Protein AF-A0AAU4XRK5-F1 (afdb_monomer)

Foldseek 3Di:
DDPPDDFPPDPDDPDDPQQKWKAWAPNPDIFTWHDPDPPDTDGQLCRQDPHSVVDSDHDPDDRPTDMDMDGQLLAWDKDWDPPDDGPPWIDIGGQVALQRHDDRGRQQHWQLEWDDDPFWIKIWRFPDPDQRTKIKTFGPQSRTGPRDRDHIDIDDDPPPPHHVDDRGPRNYDD

Secondary structure (DSSP, 8-state):
----PPPPPP---S-----EEEEETTTTEEEEEEEEETTEEE--GGGT-SSTTT-----SSS-SS-EEEEE---B-EEE--SSSSTTTT-EEE-TTSTT--S---TT--BTSSEEE-SSEEEEEETT-SSTTBEEEEEEHHHHSTTPPPPPPEEE-TTSTT--S--S-BTS---

Mean predicted aligned error: 9.87 Å

pLDDT: mean 83.09, std 16.52, range [29.0, 97.56]

Solvent-accessible surface area (backbone atoms only — not comparable to full-atom values): 10192 Å² total; per-residue (Å²): 139,81,84,79,74,75,79,81,71,82,82,88,65,98,84,68,89,60,42,20,42,33,34,32,49,98,65,81,41,80,40,67,22,36,62,83,47,105,85,43,74,47,63,63,55,56,75,69,15,93,48,50,92,82,40,58,70,60,77,88,74,78,71,88,54,60,68,50,77,49,59,44,52,28,42,57,43,76,38,75,52,95,67,76,62,85,74,76,39,46,33,83,37,39,51,50,34,57,55,40,78,67,66,71,44,69,52,17,27,33,51,73,13,65,31,74,74,92,55,36,43,31,34,8,12,29,55,12,97,41,92,37,12,20,31,38,37,32,39,53,40,35,64,42,56,97,46,72,62,54,83,49,49,76,49,44,68,57,44,97,85,37,60,74,70,71,77,41,38,23,55,72,48,126

Nearest PDB structures (foldseek):
  8w20-assembly1_I  TM=4.277E-01  e=7.215E-03  Streptomyces coelicolor A3(2)
  8chv-assembly1_C  TM=5.023E-01  e=5.931E+00  Homo sapiens
  8cht-assembly4_D  TM=3.411E-01  e=2.962E+00  Homo sapiens
  8gja-assembly1_A  TM=4.012E-01  e=4.986E+00  Alvinella pompejana

Structure (mmCIF, N/CA/C/O backbone):
data_AF-A0AAU4XRK5-F1
#
_entry.id   AF-A0AAU4XRK5-F1
#
loop_
_atom_site.group_PDB
_atom_site.id
_atom_site.type_symbol
_atom_site.label_atom_id
_atom_site.label_alt_id
_atom_site.label_comp_id
_atom_site.label_asym_id
_atom_site.label_entity_id
_atom_site.label_seq_id
_atom_site.pdbx_PDB_ins_code
_atom_site.Cartn_x
_atom_site.Cartn_y
_atom_site.Cartn_z
_atom_site.occupancy
_atom_site.B_iso_or_equiv
_atom_site.auth_seq_id
_atom_site.auth_comp_id
_atom_site.auth_asym_id
_atom_site.auth_atom_id
_atom_site.pdbx_PDB_model_num
ATOM 1 N N . MET A 1 1 ? 6.579 21.523 -31.804 1.00 32.94 1 MET A N 1
ATOM 2 C CA . MET A 1 1 ? 7.211 21.836 -30.506 1.00 32.94 1 MET A CA 1
ATOM 3 C C . MET A 1 1 ? 7.268 20.527 -29.727 1.00 32.94 1 MET A C 1
ATOM 5 O O . MET A 1 1 ? 6.239 20.082 -29.244 1.00 32.94 1 MET A O 1
ATOM 9 N N . ALA A 1 2 ? 8.399 19.820 -29.767 1.00 36.28 2 ALA A N 1
ATOM 10 C CA . ALA A 1 2 ? 8.555 18.521 -29.112 1.00 36.28 2 ALA A CA 1
ATOM 11 C C . ALA A 1 2 ? 9.159 18.745 -27.720 1.00 36.28 2 ALA A C 1
ATOM 13 O O . ALA A 1 2 ? 10.250 19.303 -27.617 1.00 36.28 2 ALA A O 1
ATOM 14 N N . LEU A 1 3 ? 8.446 18.352 -26.661 1.00 29.36 3 LEU A N 1
ATOM 15 C CA . LEU A 1 3 ? 9.032 18.245 -25.326 1.00 29.36 3 LEU A CA 1
ATOM 16 C C . LEU A 1 3 ? 9.983 17.040 -25.339 1.00 29.36 3 LEU A C 1
ATOM 18 O O . LEU A 1 3 ? 9.541 15.897 -25.245 1.00 29.36 3 LEU A O 1
ATOM 22 N N . CYS A 1 4 ? 11.287 17.281 -25.463 1.00 29.00 4 CYS A N 1
ATOM 23 C CA . CYS A 1 4 ? 12.280 16.288 -25.066 1.00 29.00 4 CYS A CA 1
ATOM 24 C C . CYS A 1 4 ? 12.253 16.195 -23.538 1.00 29.00 4 CYS A C 1
ATOM 26 O O . CYS A 1 4 ? 12.820 17.044 -22.853 1.00 29.00 4 CYS A O 1
ATOM 28 N N . ALA A 1 5 ? 11.570 15.184 -23.002 1.00 38.69 5 ALA A N 1
ATOM 29 C CA . ALA A 1 5 ? 11.771 14.782 -21.619 1.00 38.69 5 ALA A CA 1
ATOM 30 C C . ALA A 1 5 ? 13.190 14.211 -21.502 1.00 38.69 5 ALA A C 1
ATOM 32 O O . ALA A 1 5 ? 13.573 13.310 -22.252 1.00 38.69 5 ALA A O 1
ATOM 33 N N . THR A 1 6 ? 13.988 14.759 -20.591 1.00 38.12 6 THR A N 1
ATOM 34 C CA . THR A 1 6 ? 15.256 14.147 -20.201 1.00 38.12 6 THR A CA 1
ATOM 35 C C . THR A 1 6 ? 14.978 12.737 -19.673 1.00 38.12 6 THR A C 1
ATOM 37 O O . THR A 1 6 ? 13.998 12.546 -18.946 1.00 38.12 6 THR A O 1
ATOM 40 N N . PRO A 1 7 ? 15.788 11.723 -20.032 1.00 42.22 7 PRO A N 1
ATOM 41 C CA . PRO A 1 7 ? 15.631 10.403 -19.443 1.00 42.22 7 PRO A CA 1
ATOM 42 C C . PRO A 1 7 ? 15.772 10.535 -17.926 1.00 42.22 7 PRO A C 1
ATOM 44 O O . PRO A 1 7 ? 16.696 11.191 -17.440 1.00 42.22 7 PRO A O 1
ATOM 47 N N . ALA A 1 8 ? 14.838 9.940 -17.183 1.00 37.66 8 ALA A N 1
ATOM 48 C CA . ALA A 1 8 ? 14.926 9.880 -15.733 1.00 37.66 8 ALA A CA 1
ATOM 49 C C . ALA A 1 8 ? 16.263 9.224 -15.362 1.00 37.66 8 ALA A C 1
ATOM 51 O O . ALA A 1 8 ? 16.534 8.083 -15.746 1.00 37.66 8 ALA A O 1
ATOM 52 N N . ALA A 1 9 ? 17.123 9.967 -14.665 1.00 38.66 9 ALA A N 1
ATOM 53 C CA . ALA A 1 9 ? 18.363 9.418 -14.146 1.00 38.66 9 ALA A CA 1
ATOM 54 C C . ALA A 1 9 ? 18.020 8.291 -13.165 1.00 38.66 9 ALA A C 1
ATOM 56 O O . ALA A 1 9 ? 17.125 8.438 -12.330 1.00 38.66 9 ALA A O 1
ATOM 57 N N . ALA A 1 10 ? 18.726 7.164 -13.271 1.00 35.84 10 ALA A N 1
ATOM 58 C CA . ALA A 1 10 ? 18.633 6.109 -12.277 1.00 35.84 10 ALA A CA 1
ATOM 59 C C . ALA A 1 10 ? 18.996 6.709 -10.917 1.00 35.84 10 ALA A C 1
ATOM 61 O O . ALA A 1 10 ? 20.089 7.249 -10.737 1.00 35.84 10 ALA A O 1
ATOM 62 N N . VAL A 1 11 ? 18.065 6.648 -9.970 1.00 37.09 11 VAL A N 1
ATOM 63 C CA . VAL A 1 11 ? 18.332 7.119 -8.619 1.00 37.09 11 VAL A CA 1
ATOM 64 C C . VAL A 1 11 ? 19.274 6.108 -7.965 1.00 37.09 11 VAL A C 1
ATOM 66 O O . VAL A 1 11 ? 18.879 4.989 -7.644 1.00 37.09 11 VAL A O 1
ATOM 69 N N . ALA A 1 12 ? 20.548 6.474 -7.831 1.00 35.59 12 ALA A N 1
ATOM 70 C CA . ALA A 1 12 ? 21.545 5.670 -7.138 1.00 35.59 12 ALA A CA 1
ATOM 71 C C . ALA A 1 12 ? 21.419 5.917 -5.629 1.00 35.59 12 ALA A C 1
ATOM 73 O O . ALA A 1 12 ? 21.856 6.940 -5.111 1.00 35.59 12 ALA A O 1
ATOM 74 N N . GLY A 1 13 ? 20.798 4.975 -4.927 1.00 33.38 13 GLY A N 1
ATOM 75 C CA . GLY A 1 13 ? 20.685 4.971 -3.473 1.00 33.38 13 GLY A CA 1
ATOM 76 C C . GLY A 1 13 ? 20.403 3.556 -2.988 1.00 33.38 13 GLY A C 1
ATOM 77 O O . GLY A 1 13 ? 19.741 2.774 -3.666 1.00 33.38 13 GLY A O 1
ATOM 78 N N . THR A 1 14 ? 20.957 3.197 -1.834 1.00 31.91 14 THR A N 1
ATOM 79 C CA . THR A 1 14 ? 20.922 1.829 -1.289 1.00 31.91 14 THR A CA 1
ATOM 80 C C . THR A 1 14 ? 19.617 1.486 -0.568 1.00 31.91 14 THR A C 1
ATOM 82 O O . THR A 1 14 ? 19.451 0.357 -0.112 1.00 31.91 14 THR A O 1
ATOM 85 N N . THR A 1 15 ? 18.675 2.432 -0.499 1.00 39.50 15 THR A N 1
ATOM 86 C CA . THR A 1 15 ? 17.415 2.288 0.234 1.00 39.50 15 THR A CA 1
ATOM 87 C C . THR A 1 15 ? 16.274 2.916 -0.563 1.00 39.50 15 THR A C 1
ATOM 89 O O . THR A 1 15 ? 15.786 3.994 -0.241 1.00 39.50 15 THR A O 1
ATOM 92 N N . TYR A 1 16 ? 15.848 2.238 -1.626 1.00 43.31 16 TYR A N 1
ATOM 93 C CA . TYR A 1 16 ? 14.548 2.486 -2.247 1.00 43.31 16 TYR A CA 1
ATOM 94 C C . TYR A 1 16 ? 13.718 1.214 -2.143 1.00 43.31 16 TYR A C 1
ATOM 96 O O . TYR A 1 16 ? 14.202 0.120 -2.452 1.00 43.31 16 TYR A O 1
ATOM 104 N N . ALA A 1 17 ? 12.464 1.352 -1.719 1.00 47.50 17 ALA A N 1
ATOM 105 C CA . ALA A 1 17 ? 11.472 0.302 -1.875 1.00 47.50 17 ALA A CA 1
ATOM 106 C C . ALA A 1 17 ? 11.217 0.121 -3.382 1.00 47.50 17 ALA A C 1
ATOM 108 O O . ALA A 1 17 ? 10.356 0.780 -3.959 1.00 47.50 17 ALA A O 1
ATOM 109 N N . HIS A 1 18 ? 12.010 -0.717 -4.060 1.00 53.53 18 HIS A N 1
ATOM 110 C CA . HIS A 1 18 ? 11.647 -1.157 -5.404 1.00 53.53 18 HIS A CA 1
ATOM 111 C C . HIS A 1 18 ? 10.384 -2.002 -5.256 1.00 53.53 18 HIS A C 1
ATOM 113 O O . HIS A 1 18 ? 10.373 -3.031 -4.581 1.00 53.53 18 HIS A O 1
ATOM 11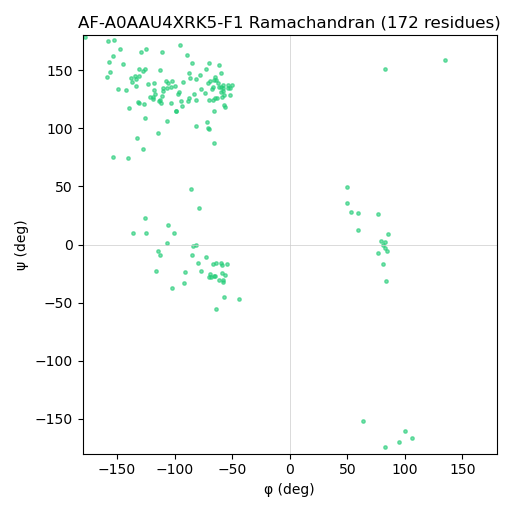9 N N . THR A 1 19 ? 9.283 -1.518 -5.821 1.00 65.69 19 THR A N 1
ATOM 120 C CA . THR A 1 19 ? 7.996 -2.210 -5.724 1.00 65.69 19 THR A CA 1
ATOM 121 C C . THR A 1 19 ? 7.848 -3.271 -6.804 1.00 65.69 19 THR A C 1
ATOM 123 O O . THR A 1 19 ? 6.920 -4.074 -6.713 1.00 65.69 19 THR A O 1
ATOM 126 N N . ALA A 1 20 ? 8.774 -3.313 -7.775 1.00 79.94 20 ALA A N 1
ATOM 127 C CA . ALA A 1 20 ? 8.851 -4.334 -8.806 1.00 79.94 20 ALA A CA 1
ATOM 128 C C . ALA A 1 20 ? 10.291 -4.803 -9.092 1.00 79.94 20 ALA A C 1
ATOM 130 O O . ALA A 1 20 ? 11.237 -4.017 -9.119 1.00 79.94 20 ALA A O 1
ATOM 131 N N . GLN A 1 21 ? 10.439 -6.094 -9.365 1.00 87.19 21 GLN A N 1
ATOM 132 C CA . GLN A 1 21 ? 11.611 -6.717 -9.971 1.00 87.19 21 GLN A CA 1
ATOM 133 C C . GLN A 1 21 ? 11.274 -7.076 -11.416 1.00 87.19 21 GLN A C 1
ATOM 135 O O . GLN A 1 21 ? 10.191 -7.582 -11.696 1.00 87.19 21 GLN A O 1
ATOM 140 N N . ILE A 1 22 ? 12.208 -6.854 -12.332 1.00 90.31 22 ILE A N 1
ATOM 141 C CA . ILE A 1 22 ? 12.060 -7.183 -13.747 1.00 90.31 22 ILE A CA 1
ATOM 142 C C . ILE A 1 22 ? 13.128 -8.196 -14.125 1.00 90.31 22 ILE A C 1
ATOM 144 O O . ILE A 1 22 ? 14.317 -7.965 -13.917 1.00 90.31 22 ILE A O 1
ATOM 148 N N . VAL A 1 23 ? 12.693 -9.320 -14.680 1.00 92.00 23 VAL A N 1
ATOM 149 C CA . VAL A 1 23 ? 13.549 -10.393 -15.183 1.00 92.00 23 VAL A CA 1
ATOM 150 C C . VAL A 1 23 ? 13.400 -10.447 -16.694 1.00 92.00 23 VAL A C 1
ATOM 152 O O . VAL A 1 23 ? 12.281 -10.558 -17.197 1.00 92.00 23 VAL A O 1
ATOM 155 N N . VAL A 1 24 ? 14.519 -10.351 -17.406 1.00 91.12 24 VAL A N 1
ATOM 156 C CA . VAL A 1 24 ? 14.587 -10.402 -18.870 1.00 91.12 24 VAL A CA 1
ATOM 157 C C . VAL A 1 24 ? 15.245 -11.710 -19.299 1.00 91.12 24 VAL A C 1
ATOM 159 O O . VAL A 1 24 ? 16.271 -12.100 -18.741 1.00 91.12 24 VAL A O 1
ATOM 162 N N . GLY A 1 25 ? 14.645 -12.369 -20.288 1.00 89.69 25 GLY A N 1
ATOM 163 C CA . GLY A 1 25 ? 15.040 -13.696 -20.746 1.00 89.69 25 GLY A CA 1
ATOM 164 C C . GLY A 1 25 ? 14.859 -14.757 -19.663 1.00 89.69 25 GLY A C 1
ATOM 165 O O . GLY A 1 25 ? 14.029 -14.607 -18.760 1.00 89.69 25 GLY A O 1
ATOM 166 N N . ASP A 1 26 ? 15.669 -15.810 -19.720 1.00 90.19 26 ASP A N 1
ATOM 167 C CA . ASP A 1 26 ? 15.696 -16.873 -18.707 1.00 90.19 26 ASP A CA 1
ATOM 168 C C . ASP A 1 26 ? 16.627 -16.498 -17.536 1.00 90.19 26 ASP A C 1
ATOM 170 O O . ASP A 1 26 ? 17.420 -17.308 -17.065 1.00 90.19 26 ASP A O 1
ATOM 174 N N . HIS A 1 27 ? 16.475 -15.268 -17.024 1.00 85.31 27 HIS A N 1
ATOM 175 C CA . HIS A 1 27 ? 17.348 -14.596 -16.041 1.00 85.31 27 HIS A CA 1
ATOM 176 C C . HIS A 1 27 ? 18.668 -14.044 -16.598 1.00 85.31 27 HIS A C 1
ATOM 178 O O . HIS A 1 27 ? 19.612 -13.818 -15.842 1.00 85.31 27 HIS A O 1
ATOM 184 N N . ASP A 1 28 ? 18.714 -13.725 -17.891 1.00 86.88 28 ASP A N 1
ATOM 185 C CA . ASP A 1 28 ? 19.870 -13.077 -18.528 1.00 86.88 28 ASP A CA 1
ATOM 186 C C . ASP A 1 28 ? 20.165 -11.693 -17.925 1.00 86.88 28 ASP A C 1
ATOM 188 O O . ASP A 1 28 ? 21.311 -11.236 -17.891 1.00 86.88 28 ASP A O 1
ATOM 192 N N . ARG A 1 29 ? 19.120 -11.002 -17.445 1.00 86.69 29 ARG A N 1
ATOM 193 C CA . ARG A 1 29 ? 19.242 -9.706 -16.766 1.00 86.69 29 ARG A CA 1
ATOM 194 C C . ARG A 1 29 ? 18.154 -9.509 -15.715 1.00 86.69 29 ARG A C 1
ATOM 196 O O . ARG A 1 29 ? 16.970 -9.714 -15.983 1.00 86.69 29 ARG A O 1
ATOM 203 N N . GLY A 1 30 ? 18.568 -9.047 -14.536 1.00 88.19 30 GLY A N 1
ATOM 204 C CA . GLY A 1 30 ? 17.688 -8.569 -13.473 1.00 88.19 30 GLY A CA 1
ATOM 205 C C . GLY A 1 30 ? 17.736 -7.047 -13.363 1.00 88.19 30 GLY A C 1
ATOM 206 O O . GLY A 1 30 ? 18.813 -6.454 -13.371 1.00 88.19 30 GLY A O 1
ATOM 207 N N . CYS A 1 31 ? 16.570 -6.425 -13.246 1.00 89.12 31 CYS A N 1
ATOM 208 C CA . CYS A 1 31 ? 16.410 -4.992 -13.055 1.00 89.12 31 CYS A CA 1
ATOM 209 C C . CYS A 1 31 ? 15.462 -4.696 -11.895 1.00 89.12 31 CYS A C 1
ATOM 211 O O . CYS A 1 31 ? 14.534 -5.457 -11.618 1.00 89.12 31 CYS A O 1
ATOM 213 N N . SER A 1 32 ? 15.668 -3.560 -11.239 1.00 85.44 32 SER A N 1
ATOM 214 C CA . SER A 1 32 ? 14.678 -2.977 -10.338 1.00 85.44 32 SER A CA 1
ATOM 215 C C . SER A 1 32 ? 13.669 -2.134 -11.124 1.00 85.44 32 SER A C 1
ATOM 217 O O . SER A 1 32 ? 13.939 -1.657 -12.231 1.00 85.44 32 SER A O 1
ATOM 219 N N . GLY A 1 33 ? 12.485 -1.953 -10.552 1.00 84.25 33 GLY A N 1
ATOM 220 C CA . GLY A 1 33 ? 11.431 -1.125 -11.114 1.00 84.25 33 GLY A CA 1
ATOM 221 C C . GLY A 1 33 ? 10.432 -0.658 -10.063 1.00 84.25 33 GLY A C 1
ATOM 222 O O . GLY A 1 33 ? 10.487 -1.037 -8.888 1.00 84.25 33 GLY A O 1
ATOM 223 N N . VAL A 1 34 ? 9.506 0.177 -10.514 1.00 84.06 34 VAL A N 1
ATOM 224 C CA . VAL A 1 34 ? 8.411 0.727 -9.711 1.00 84.06 34 VAL A CA 1
ATOM 225 C C . VAL A 1 34 ? 7.105 0.603 -10.485 1.00 84.06 34 VAL A C 1
ATOM 227 O O . VAL A 1 34 ? 7.096 0.775 -11.699 1.00 84.06 34 VAL A O 1
ATOM 230 N N . LEU A 1 35 ? 5.999 0.302 -9.808 1.00 79.00 35 LEU A N 1
ATOM 231 C CA . LEU A 1 35 ? 4.666 0.395 -10.411 1.00 79.00 35 LEU A CA 1
ATOM 232 C C . LEU A 1 35 ? 4.170 1.845 -10.375 1.00 79.00 35 LEU A C 1
ATOM 234 O O . LEU A 1 35 ? 4.082 2.423 -9.293 1.00 79.00 35 LEU A O 1
ATOM 238 N N . VAL A 1 36 ? 3.812 2.404 -11.534 1.00 81.12 36 VAL A N 1
ATOM 239 C CA . VAL A 1 36 ? 3.061 3.676 -11.607 1.00 81.12 36 VAL A CA 1
ATOM 240 C C . VAL A 1 36 ? 1.550 3.461 -11.624 1.00 81.12 36 VAL A C 1
ATOM 242 O O . VAL A 1 36 ? 0.801 4.326 -11.185 1.00 81.12 36 VAL A O 1
ATOM 245 N N . GLU A 1 37 ? 1.112 2.278 -12.053 1.00 68.56 37 GLU A N 1
ATOM 246 C CA . GLU A 1 37 ? -0.255 1.767 -11.910 1.00 68.56 37 GLU A CA 1
ATOM 247 C C . GLU A 1 37 ? -0.216 0.231 -11.739 1.00 68.56 37 GLU A C 1
ATOM 249 O O . GLU A 1 37 ? 0.854 -0.358 -11.928 1.00 68.56 37 GLU A O 1
ATOM 254 N N . PRO A 1 38 ? -1.325 -0.445 -11.355 1.00 65.75 38 PRO A N 1
ATOM 255 C CA . PRO A 1 38 ? -1.327 -1.851 -10.918 1.00 65.75 38 PRO A CA 1
ATOM 256 C C . PRO A 1 38 ? -0.705 -2.879 -11.875 1.00 65.75 38 PRO A C 1
ATOM 258 O O . PRO A 1 38 ? -0.379 -3.984 -11.423 1.00 65.75 38 PRO A O 1
ATOM 261 N N . GLU A 1 39 ? -0.521 -2.513 -13.147 1.00 79.88 39 GLU A N 1
ATOM 262 C CA . GLU A 1 39 ? 0.064 -3.342 -14.206 1.00 79.88 39 GLU A CA 1
ATOM 263 C C . GLU A 1 39 ? 1.076 -2.598 -15.101 1.00 79.88 39 GLU A C 1
ATOM 265 O O . GLU A 1 39 ? 1.520 -3.157 -16.102 1.00 79.88 39 GLU A O 1
ATOM 270 N N . TRP A 1 40 ? 1.499 -1.375 -14.743 1.00 84.06 40 TRP A N 1
ATOM 271 C CA . TRP A 1 40 ? 2.527 -0.652 -15.507 1.00 84.06 40 TRP A CA 1
ATOM 272 C C . TRP A 1 40 ? 3.798 -0.466 -14.684 1.00 84.06 40 TRP A C 1
ATOM 274 O O . TRP A 1 40 ? 3.910 0.482 -13.8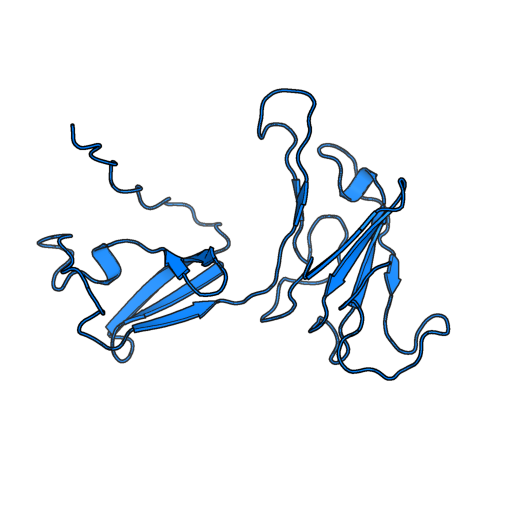97 1.00 84.06 40 TRP A O 1
ATOM 284 N N . PRO A 1 41 ? 4.780 -1.364 -14.854 1.00 86.75 41 PRO A N 1
ATOM 285 C CA . PRO A 1 41 ? 6.104 -1.184 -14.289 1.00 86.75 41 PRO A CA 1
ATOM 286 C C . PRO A 1 41 ? 6.910 -0.172 -15.114 1.00 86.75 41 PRO A C 1
ATOM 288 O O . PRO A 1 41 ? 7.000 -0.269 -16.338 1.00 86.75 41 PRO A O 1
ATOM 291 N N . LEU A 1 42 ? 7.566 0.759 -14.429 1.00 88.62 42 LEU A N 1
ATOM 292 C CA . LEU A 1 42 ? 8.630 1.593 -14.975 1.00 88.62 42 LEU A CA 1
ATOM 293 C C . LEU A 1 42 ? 9.998 1.086 -14.518 1.00 88.62 42 LEU A C 1
ATOM 295 O O . LEU A 1 42 ? 10.188 0.681 -13.369 1.00 88.62 42 LEU A O 1
ATOM 299 N N . THR A 1 43 ? 10.963 1.133 -15.434 1.00 90.31 43 THR A N 1
ATOM 300 C CA . THR A 1 43 ? 12.364 0.762 -15.207 1.00 90.31 43 THR A CA 1
ATOM 301 C C . THR A 1 43 ? 13.287 1.520 -16.157 1.00 90.31 43 THR A C 1
ATOM 303 O O . THR A 1 43 ? 12.829 2.258 -17.031 1.00 90.31 43 THR A O 1
ATOM 306 N N . ALA A 1 44 ? 14.594 1.331 -16.004 1.00 90.06 44 ALA A N 1
ATOM 307 C CA . ALA A 1 44 ? 15.589 1.930 -16.876 1.00 90.06 44 ALA A CA 1
ATOM 308 C C . ALA A 1 44 ? 15.548 1.324 -18.293 1.00 90.06 44 ALA A C 1
ATOM 310 O O . ALA A 1 44 ? 15.456 0.110 -18.466 1.00 90.06 44 ALA A O 1
ATOM 311 N N . ALA A 1 45 ? 15.715 2.160 -19.323 1.00 90.38 45 ALA A N 1
ATOM 312 C CA . ALA A 1 45 ? 15.791 1.716 -20.722 1.00 90.38 45 ALA A CA 1
ATOM 313 C C . ALA A 1 45 ? 16.936 0.713 -20.974 1.00 90.38 45 ALA A C 1
ATOM 315 O O . ALA A 1 45 ? 16.807 -0.199 -21.792 1.00 90.38 45 ALA A O 1
ATOM 316 N N . SER A 1 46 ? 18.030 0.823 -20.212 1.00 88.50 46 SER A N 1
ATOM 317 C CA . SER A 1 46 ? 19.153 -0.119 -20.241 1.00 88.50 46 SER A CA 1
ATOM 318 C C . SER A 1 46 ? 18.750 -1.558 -19.916 1.00 88.50 46 SER A C 1
ATOM 320 O O . SER A 1 46 ? 19.491 -2.471 -20.258 1.00 88.50 46 SER A O 1
ATOM 322 N N . CYS A 1 47 ? 17.587 -1.806 -19.311 1.00 89.50 47 CYS A N 1
ATOM 323 C CA . CYS A 1 47 ? 17.079 -3.158 -19.078 1.00 89.50 47 CYS A CA 1
ATOM 324 C C . CYS A 1 47 ? 16.645 -3.864 -20.366 1.00 89.50 47 CYS A C 1
ATOM 326 O O . CYS A 1 47 ? 16.733 -5.086 -20.437 1.00 89.50 47 CYS A O 1
ATOM 328 N N . PHE A 1 48 ? 16.222 -3.104 -21.381 1.00 90.19 48 PHE A N 1
ATOM 329 C CA . PHE A 1 48 ? 15.666 -3.635 -22.630 1.00 90.19 48 PHE A CA 1
ATOM 330 C C . PHE A 1 48 ? 16.536 -3.379 -23.859 1.00 90.19 48 PHE A C 1
ATOM 332 O O . PHE A 1 48 ? 16.250 -3.923 -24.921 1.00 90.19 48 PHE A O 1
ATOM 339 N N . ALA A 1 49 ? 17.584 -2.563 -23.735 1.00 90.00 49 ALA A N 1
ATOM 340 C CA . ALA A 1 49 ? 18.551 -2.375 -24.806 1.00 90.00 49 ALA A CA 1
ATOM 341 C C . ALA A 1 49 ? 19.355 -3.666 -25.051 1.00 90.00 49 ALA A C 1
ATOM 343 O O . ALA A 1 49 ? 19.870 -4.267 -24.097 1.00 90.00 49 ALA A O 1
ATOM 344 N N . ASP A 1 50 ? 19.503 -4.044 -26.329 1.00 85.94 50 ASP A N 1
ATOM 345 C CA . ASP A 1 50 ? 20.236 -5.245 -26.765 1.00 85.94 50 ASP A CA 1
ATOM 346 C C . ASP A 1 50 ? 21.689 -5.228 -26.257 1.00 85.94 50 ASP A C 1
ATOM 348 O O . ASP A 1 50 ? 22.179 -6.205 -25.694 1.00 85.94 50 ASP A O 1
ATOM 352 N N . ASN A 1 51 ? 22.361 -4.077 -26.382 1.00 86.88 51 ASN A N 1
ATOM 353 C CA . ASN A 1 51 ? 23.679 -3.832 -25.803 1.00 86.88 51 ASN A CA 1
ATOM 354 C C . ASN A 1 51 ? 23.703 -2.469 -25.083 1.00 86.88 51 ASN A C 1
ATOM 356 O O . ASN A 1 51 ? 24.026 -1.456 -25.711 1.00 86.88 51 ASN A O 1
ATOM 360 N N . PRO A 1 52 ? 23.405 -2.425 -23.769 1.00 85.75 52 PRO A N 1
ATOM 361 C CA . PRO A 1 52 ? 23.312 -1.175 -23.015 1.00 85.75 52 PRO A CA 1
ATOM 362 C C . PRO A 1 52 ? 24.653 -0.439 -22.876 1.00 85.75 52 PRO A C 1
ATOM 364 O O . PRO A 1 52 ? 24.650 0.745 -22.556 1.00 85.75 52 PRO A O 1
ATOM 367 N N . ALA A 1 53 ? 25.789 -1.109 -23.118 1.00 87.75 53 ALA A N 1
ATOM 368 C CA . ALA A 1 53 ? 27.106 -0.470 -23.139 1.00 87.75 53 ALA A CA 1
ATOM 369 C C . ALA A 1 53 ? 27.361 0.313 -24.440 1.00 87.75 53 ALA A C 1
ATOM 371 O O . ALA A 1 53 ? 28.194 1.214 -24.455 1.00 87.75 53 ALA A O 1
ATOM 372 N N . ALA A 1 54 ? 26.651 -0.024 -25.522 1.00 90.00 54 ALA A N 1
ATOM 373 C CA . ALA A 1 54 ? 26.790 0.625 -26.825 1.00 90.00 54 ALA A CA 1
ATOM 374 C C . ALA A 1 54 ? 25.663 1.628 -27.117 1.00 90.00 54 ALA A C 1
ATOM 376 O O . ALA A 1 54 ? 25.910 2.668 -27.724 1.00 90.00 54 ALA A O 1
ATOM 377 N N . SER A 1 55 ? 24.424 1.331 -26.713 1.00 88.62 55 SER A N 1
ATOM 378 C CA . SER A 1 55 ? 23.269 2.209 -26.922 1.00 88.62 55 SER A CA 1
ATOM 379 C C . SER A 1 55 ? 22.159 1.934 -25.907 1.00 88.62 55 SER A C 1
ATOM 381 O O . SER A 1 55 ? 21.954 0.798 -25.489 1.00 88.62 55 SER A O 1
ATOM 383 N N . LEU A 1 56 ? 21.400 2.975 -25.551 1.00 90.19 56 LEU A N 1
ATOM 384 C CA . LEU A 1 56 ? 20.176 2.877 -24.743 1.00 90.19 56 LEU A CA 1
ATOM 385 C C . LEU A 1 56 ? 18.896 2.952 -25.592 1.00 90.19 56 LEU A C 1
ATOM 387 O O . LEU A 1 56 ? 17.802 3.093 -25.048 1.00 90.19 56 LEU A O 1
ATOM 391 N N . SER A 1 57 ? 19.015 2.890 -26.921 1.00 89.44 57 SER A N 1
ATOM 392 C CA . SER A 1 57 ? 17.860 2.852 -27.816 1.00 89.44 57 SER A CA 1
ATOM 393 C C . SER A 1 57 ? 17.066 1.562 -27.609 1.00 89.44 57 SER A C 1
ATOM 395 O O . SER A 1 57 ? 17.606 0.464 -27.721 1.00 89.44 57 SER A O 1
ATOM 397 N N . VAL A 1 58 ? 15.767 1.703 -27.351 1.00 88.88 58 VAL A N 1
ATOM 398 C CA . VAL A 1 58 ? 14.823 0.589 -27.212 1.00 88.88 58 VAL A CA 1
ATOM 399 C C . VAL A 1 58 ? 13.786 0.711 -28.322 1.00 88.88 58 VAL A C 1
ATOM 401 O O . VAL A 1 58 ? 13.221 1.784 -28.532 1.00 88.88 58 VAL A O 1
ATOM 404 N N . SER A 1 59 ? 13.542 -0.374 -29.059 1.00 86.06 59 SER A N 1
ATOM 405 C CA . SER A 1 59 ? 12.482 -0.397 -30.069 1.00 86.06 59 SER A CA 1
ATOM 406 C C . SER A 1 59 ? 11.112 -0.300 -29.402 1.00 86.06 59 SER A C 1
ATOM 408 O O . SER A 1 59 ? 10.854 -1.011 -28.432 1.00 86.06 59 SER A O 1
ATOM 410 N N . ALA A 1 60 ? 10.222 0.526 -29.951 1.00 87.25 60 ALA A N 1
ATOM 411 C CA . ALA A 1 60 ? 8.836 0.573 -29.501 1.00 87.25 60 ALA A CA 1
ATOM 412 C C . ALA A 1 60 ? 8.147 -0.795 -29.670 1.00 87.25 60 ALA A C 1
ATOM 414 O O . ALA A 1 60 ? 8.426 -1.531 -30.618 1.00 87.25 60 ALA A O 1
ATOM 415 N N . GLY A 1 61 ? 7.217 -1.106 -28.766 1.00 87.38 61 GLY A N 1
ATOM 416 C CA . GLY A 1 61 ? 6.471 -2.364 -28.753 1.00 87.38 61 GLY A CA 1
ATOM 417 C C . GLY A 1 61 ? 6.916 -3.318 -27.645 1.00 87.38 61 GLY A C 1
ATOM 418 O O . GLY A 1 61 ? 7.591 -2.932 -26.692 1.00 87.38 61 GLY A O 1
ATOM 419 N N . LYS A 1 62 ? 6.483 -4.579 -27.751 1.00 87.88 62 LYS A N 1
ATOM 420 C CA . LYS A 1 62 ? 6.789 -5.616 -26.759 1.00 87.88 62 LYS A CA 1
ATOM 421 C C . LYS A 1 62 ? 8.305 -5.891 -26.714 1.00 87.88 62 LYS A C 1
ATOM 423 O O . LYS A 1 62 ? 8.918 -5.975 -27.781 1.00 87.88 62 LYS A O 1
ATOM 428 N N . PRO A 1 63 ? 8.897 -6.125 -25.525 1.00 86.75 63 PRO A N 1
ATOM 429 C CA . PRO A 1 63 ? 10.257 -6.646 -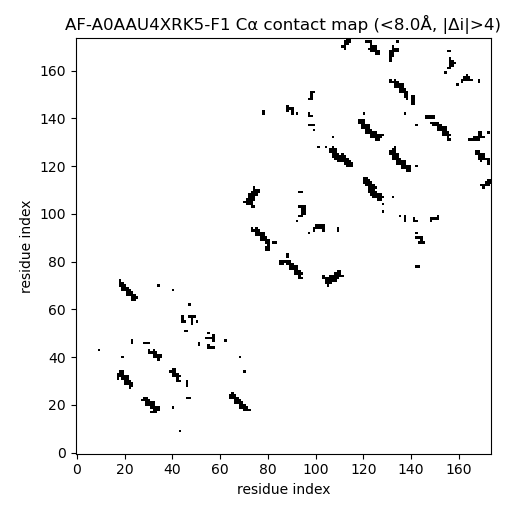25.418 1.00 86.75 63 PRO A CA 1
ATOM 430 C C . PRO A 1 63 ? 10.464 -7.896 -26.287 1.00 86.75 63 PRO A C 1
ATOM 432 O O . PRO A 1 63 ? 9.601 -8.778 -26.330 1.00 86.75 63 PRO A O 1
ATOM 435 N N . ARG A 1 64 ? 11.607 -7.963 -26.985 1.00 85.25 64 ARG A N 1
ATOM 436 C CA . ARG A 1 64 ? 11.990 -9.121 -27.812 1.00 85.25 64 ARG A CA 1
ATOM 437 C C . ARG A 1 64 ? 12.186 -10.387 -26.964 1.00 85.25 64 ARG A C 1
ATOM 439 O O . ARG A 1 64 ? 11.516 -11.379 -27.251 1.00 85.25 64 ARG A O 1
ATOM 446 N N . PRO A 1 65 ? 13.045 -10.386 -25.925 1.00 89.00 65 PRO A N 1
ATOM 447 C CA . PRO A 1 65 ? 13.090 -11.476 -24.957 1.00 89.00 65 PRO A CA 1
ATOM 448 C C . PRO A 1 65 ? 11.836 -11.485 -24.077 1.00 89.00 65 PRO A C 1
ATOM 450 O O . PRO A 1 65 ? 11.174 -10.464 -23.878 1.00 89.00 65 PRO A O 1
ATOM 453 N N . LYS A 1 66 ? 11.520 -12.653 -23.512 1.00 91.75 66 LYS A N 1
ATOM 454 C CA . LYS A 1 66 ? 10.485 -12.765 -22.483 1.00 91.75 66 LYS A CA 1
ATOM 455 C C . LYS A 1 66 ? 10.869 -11.875 -21.301 1.00 91.75 66 LYS A C 1
ATOM 457 O O . LYS A 1 66 ? 11.956 -12.015 -20.763 1.00 91.75 66 LYS A O 1
ATOM 462 N N . THR A 1 67 ? 9.962 -11.003 -20.882 1.00 91.44 67 THR A N 1
ATOM 463 C CA . THR A 1 67 ? 10.166 -10.133 -19.723 1.00 91.44 67 THR A CA 1
ATOM 464 C C . THR A 1 67 ? 9.070 -10.400 -18.709 1.00 91.44 67 THR A C 1
ATOM 466 O O . THR A 1 67 ? 7.889 -10.332 -19.049 1.00 91.44 67 THR A O 1
ATOM 469 N N . THR A 1 68 ? 9.461 -10.678 -17.470 1.00 91.44 68 THR A N 1
ATOM 470 C CA . THR A 1 68 ? 8.545 -10.850 -16.339 1.00 91.44 68 THR A CA 1
ATOM 471 C C . THR A 1 68 ? 8.767 -9.715 -15.354 1.00 91.44 68 THR A C 1
ATOM 473 O O . THR A 1 68 ? 9.884 -9.530 -14.878 1.00 91.44 68 THR A O 1
ATOM 476 N N . ALA A 1 69 ? 7.714 -8.962 -15.042 1.00 88.88 69 ALA A N 1
ATOM 477 C CA . ALA A 1 69 ? 7.724 -7.992 -13.956 1.00 88.88 69 ALA A CA 1
ATOM 478 C C . ALA A 1 69 ? 6.965 -8.573 -12.758 1.00 88.88 69 ALA A C 1
ATOM 480 O O . ALA A 1 69 ? 5.790 -8.916 -12.871 1.00 88.88 69 ALA A O 1
ATOM 481 N N . THR A 1 70 ? 7.635 -8.670 -11.616 1.00 85.94 70 THR A N 1
ATOM 482 C CA . THR A 1 70 ? 7.069 -9.159 -10.358 1.00 85.94 70 THR A CA 1
ATOM 483 C C . THR A 1 70 ? 6.992 -8.002 -9.386 1.00 85.94 70 THR A C 1
ATOM 485 O O . THR A 1 70 ? 8.018 -7.412 -9.068 1.00 85.94 70 THR A O 1
ATOM 488 N N . ALA A 1 71 ? 5.803 -7.691 -8.881 1.00 82.81 71 ALA A N 1
ATOM 489 C CA . ALA A 1 71 ? 5.614 -6.651 -7.881 1.00 82.81 71 ALA A CA 1
ATOM 490 C C . ALA A 1 71 ? 5.048 -7.226 -6.588 1.00 82.81 71 ALA A C 1
ATOM 492 O O . ALA A 1 71 ? 4.140 -8.054 -6.627 1.00 82.81 71 ALA A O 1
ATOM 493 N N . ALA A 1 72 ? 5.556 -6.758 -5.446 1.00 80.06 72 ALA A N 1
ATOM 494 C CA . ALA A 1 72 ? 5.131 -7.276 -4.152 1.00 80.06 72 ALA A CA 1
ATOM 495 C C . ALA A 1 72 ? 3.689 -6.878 -3.808 1.00 80.06 72 ALA A C 1
ATOM 497 O O . ALA A 1 72 ? 3.067 -7.589 -3.048 1.00 80.06 72 ALA A O 1
ATOM 498 N N . LYS A 1 73 ? 3.129 -5.779 -4.334 1.00 83.44 73 LYS A N 1
ATOM 499 C CA . LYS A 1 73 ? 1.756 -5.318 -4.004 1.00 83.44 73 LYS A CA 1
ATOM 500 C C . LYS A 1 73 ? 1.472 -5.238 -2.484 1.00 83.44 73 LYS A C 1
ATOM 502 O O . LYS A 1 73 ? 0.360 -5.490 -2.032 1.00 83.44 73 LYS A O 1
ATOM 507 N N . ALA A 1 74 ? 2.474 -4.857 -1.686 1.00 87.00 74 ALA A N 1
ATOM 508 C CA . ALA A 1 74 ? 2.330 -4.746 -0.230 1.00 87.00 74 ALA A CA 1
ATOM 509 C C . ALA A 1 74 ? 1.354 -3.632 0.199 1.00 87.00 74 ALA A C 1
ATOM 511 O O . ALA A 1 74 ? 0.700 -3.750 1.230 1.00 87.00 74 ALA A O 1
ATOM 512 N N . GLY A 1 75 ? 1.205 -2.592 -0.630 1.00 88.00 75 GLY A N 1
ATOM 513 C CA . GLY A 1 75 ? 0.350 -1.435 -0.367 1.00 88.00 75 GLY A CA 1
ATOM 514 C C . GLY A 1 75 ? 1.024 -0.381 0.513 1.00 88.00 75 GLY A C 1
ATOM 515 O O . GLY A 1 75 ? 1.906 -0.684 1.316 1.00 88.00 75 GLY A O 1
ATOM 516 N N . ALA A 1 76 ? 0.628 0.871 0.313 1.00 91.25 76 ALA A N 1
ATOM 517 C CA . ALA A 1 76 ? 1.092 2.016 1.080 1.00 91.25 76 ALA A CA 1
ATOM 518 C C . ALA A 1 76 ? 0.067 3.149 0.988 1.00 91.25 76 ALA A C 1
ATOM 520 O O . ALA A 1 76 ? -0.715 3.228 0.037 1.00 91.25 76 ALA A O 1
ATOM 521 N N . ILE A 1 77 ? 0.097 4.037 1.972 1.00 93.19 77 ILE A N 1
ATOM 522 C CA . ILE A 1 77 ? -0.746 5.227 2.053 1.00 93.19 77 ILE A CA 1
ATOM 523 C C . ILE A 1 77 ? 0.181 6.429 2.160 1.00 93.19 77 ILE A C 1
ATOM 525 O O . ILE A 1 77 ? 1.162 6.396 2.899 1.00 93.19 77 ILE A O 1
ATOM 529 N N . THR A 1 78 ? -0.144 7.502 1.448 1.00 92.62 78 THR A N 1
ATOM 530 C CA . THR A 1 78 ? 0.476 8.804 1.681 1.00 92.62 78 THR A CA 1
ATOM 531 C C . THR A 1 78 ? -0.553 9.742 2.291 1.00 92.62 78 THR A C 1
ATOM 533 O O . THR A 1 78 ? -1.687 9.821 1.811 1.00 92.62 78 THR A O 1
ATOM 536 N N . THR A 1 79 ? -0.182 10.438 3.357 1.00 92.12 79 THR A N 1
ATOM 537 C CA . THR A 1 79 ? -0.928 11.604 3.832 1.00 92.12 79 THR A CA 1
ATOM 538 C C . THR A 1 79 ? -0.117 12.847 3.517 1.00 92.12 79 THR A C 1
ATOM 540 O O . THR A 1 79 ? 1.104 12.837 3.614 1.00 92.12 79 THR A O 1
ATOM 543 N N . PHE A 1 80 ? -0.788 13.914 3.106 1.00 90.75 80 PHE A N 1
ATOM 544 C CA . PHE A 1 80 ? -0.153 15.183 2.773 1.00 90.75 80 PHE A CA 1
ATOM 545 C C . PHE A 1 80 ? -0.797 16.304 3.577 1.00 90.75 80 PHE A C 1
ATOM 547 O O . PHE A 1 80 ? -1.976 16.242 3.941 1.00 90.75 80 PHE A O 1
ATOM 554 N N . SER A 1 81 ? -0.016 17.339 3.855 1.00 87.06 81 SER A N 1
ATOM 555 C CA . SER A 1 81 ? -0.515 18.537 4.525 1.00 87.06 81 SER A CA 1
ATOM 556 C C . SER A 1 81 ? -0.939 19.580 3.502 1.00 87.06 81 SER A C 1
ATOM 558 O O . SER A 1 81 ? -0.232 19.839 2.533 1.00 87.06 81 SER A O 1
ATOM 560 N N . LEU A 1 82 ? -2.056 20.253 3.775 1.00 88.94 82 LEU A N 1
ATOM 561 C CA . LEU A 1 82 ? -2.445 21.475 3.062 1.00 88.94 82 LEU A CA 1
ATOM 562 C C . LEU A 1 82 ? -1.773 22.734 3.638 1.00 88.94 82 LEU A C 1
ATOM 564 O O . LEU A 1 82 ? -1.995 23.838 3.149 1.00 88.94 82 LEU A O 1
ATOM 568 N N . ILE A 1 83 ? -0.976 22.578 4.696 1.00 88.69 83 ILE A N 1
ATOM 569 C CA . ILE A 1 83 ? -0.257 23.653 5.375 1.00 88.69 83 ILE A CA 1
ATOM 570 C C . ILE A 1 83 ? 1.242 23.492 5.112 1.00 88.69 83 IL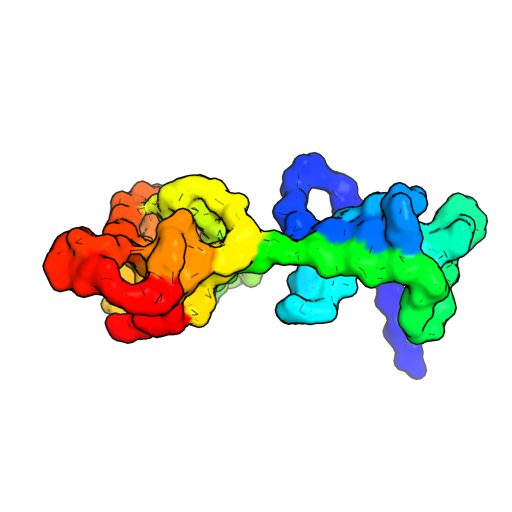E A C 1
ATOM 572 O O . ILE A 1 83 ? 1.825 22.441 5.401 1.00 88.69 83 ILE A O 1
ATOM 576 N N . GLY A 1 84 ? 1.864 24.572 4.636 1.00 88.81 84 GLY A N 1
ATOM 577 C CA . GLY A 1 84 ? 3.291 24.647 4.329 1.00 88.81 84 GLY A CA 1
ATOM 578 C C . GLY A 1 84 ? 3.611 24.356 2.862 1.00 88.81 84 GLY A C 1
ATOM 579 O O . GLY A 1 84 ? 2.724 24.304 2.012 1.00 88.81 84 GLY A O 1
ATOM 580 N N . SER A 1 85 ? 4.902 24.204 2.564 1.00 92.12 85 SER A N 1
ATOM 581 C CA . SER A 1 85 ? 5.361 23.844 1.220 1.00 92.12 85 SER A CA 1
ATOM 582 C C . SER A 1 85 ? 4.906 22.425 0.848 1.00 92.12 85 SER A C 1
ATOM 584 O O . SER A 1 85 ? 4.972 21.538 1.706 1.00 92.12 85 SER A O 1
ATOM 586 N N . PRO A 1 86 ? 4.509 22.171 -0.414 1.00 89.56 86 PRO A N 1
ATOM 587 C CA . PRO A 1 86 ? 4.181 20.824 -0.881 1.00 89.56 86 PRO A CA 1
ATOM 588 C C . PRO A 1 86 ? 5.298 19.823 -0.563 1.00 89.56 86 PRO A C 1
ATOM 590 O O . PRO A 1 86 ? 6.475 20.135 -0.752 1.00 89.56 86 PRO A O 1
ATOM 593 N N . GLY A 1 87 ? 4.944 18.639 -0.057 1.00 85.56 87 GLY A N 1
ATOM 594 C CA . GLY A 1 87 ? 5.907 17.591 0.292 1.00 85.56 87 GLY A CA 1
ATOM 595 C C . GLY A 1 87 ? 6.602 17.755 1.647 1.00 85.56 87 GLY A C 1
ATOM 596 O O . GLY A 1 87 ? 7.153 16.785 2.160 1.00 85.56 87 GLY A O 1
ATOM 597 N N . ALA A 1 88 ? 6.579 18.942 2.266 1.00 88.31 88 ALA A N 1
ATOM 598 C CA . ALA A 1 88 ? 7.324 19.190 3.508 1.00 88.31 88 ALA A CA 1
ATOM 599 C C . ALA A 1 88 ? 6.772 18.413 4.714 1.00 88.31 88 ALA A C 1
ATOM 601 O O . ALA A 1 88 ? 7.506 18.109 5.650 1.00 88.31 88 ALA A O 1
ATOM 602 N N . ASN A 1 89 ? 5.477 18.111 4.685 1.00 88.44 89 ASN A N 1
ATOM 603 C CA . ASN A 1 89 ? 4.748 17.460 5.770 1.00 88.44 89 ASN A CA 1
ATOM 604 C C . ASN A 1 89 ? 4.015 16.206 5.272 1.00 88.44 89 ASN A C 1
ATOM 606 O O . ASN A 1 89 ? 3.013 15.799 5.864 1.00 88.44 89 ASN A O 1
ATOM 610 N N . ASP A 1 90 ? 4.485 15.630 4.166 1.00 90.75 90 ASP A N 1
ATOM 611 C CA . ASP A 1 90 ? 3.932 14.394 3.634 1.00 90.75 90 ASP A CA 1
ATOM 612 C C . ASP A 1 90 ? 4.459 13.211 4.444 1.00 90.75 90 ASP A C 1
ATOM 614 O O . ASP A 1 90 ? 5.594 13.208 4.934 1.00 90.75 90 ASP A O 1
ATOM 618 N N . ARG A 1 91 ? 3.627 12.188 4.598 1.00 89.44 91 ARG A N 1
ATOM 619 C CA . ARG A 1 91 ? 3.953 11.006 5.378 1.00 89.44 91 ARG A CA 1
ATOM 620 C C . ARG A 1 91 ? 3.642 9.751 4.590 1.00 89.44 91 ARG A C 1
ATOM 622 O O . ARG A 1 91 ? 2.501 9.493 4.225 1.00 89.44 91 ARG A O 1
ATOM 629 N N . TRP A 1 92 ? 4.678 8.942 4.409 1.00 90.31 92 TRP A N 1
ATOM 630 C CA . TRP A 1 92 ? 4.571 7.595 3.875 1.00 90.31 92 TRP A CA 1
ATOM 631 C C . TRP A 1 92 ? 4.192 6.611 4.985 1.00 90.31 92 TRP A C 1
ATOM 633 O O . TRP A 1 92 ? 4.818 6.587 6.049 1.00 90.31 92 TRP A O 1
ATOM 643 N N . ILE A 1 93 ? 3.162 5.808 4.741 1.00 92.69 93 ILE A N 1
ATOM 644 C CA . ILE A 1 93 ? 2.643 4.810 5.671 1.00 92.69 93 ILE A CA 1
ATOM 645 C C . ILE A 1 93 ? 2.612 3.460 4.958 1.00 92.69 93 ILE A C 1
ATOM 647 O O . ILE A 1 93 ? 1.783 3.203 4.089 1.00 92.69 93 ILE A O 1
ATOM 651 N N . GLU A 1 94 ? 3.510 2.584 5.377 1.00 92.19 94 GLU A N 1
ATOM 652 C CA . GLU A 1 94 ? 3.594 1.176 4.998 1.00 92.19 94 GLU A CA 1
ATOM 653 C C . GLU A 1 94 ? 3.588 0.272 6.240 1.00 92.19 94 GLU A C 1
ATOM 655 O O . GLU A 1 94 ? 3.743 0.743 7.373 1.00 92.19 94 GLU A O 1
ATOM 660 N N . VAL A 1 95 ? 3.425 -1.036 6.046 1.00 92.75 95 VAL A N 1
ATOM 661 C CA . VAL A 1 95 ? 3.522 -2.014 7.140 1.00 92.75 95 VAL A CA 1
ATOM 662 C C . VAL A 1 95 ? 4.893 -1.903 7.813 1.00 92.75 95 VAL A C 1
ATO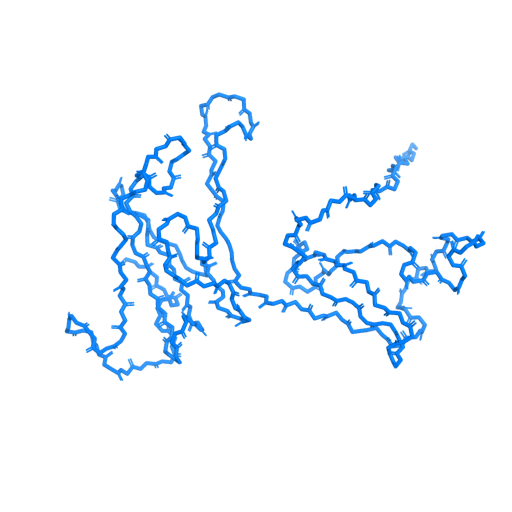M 664 O O . VAL A 1 95 ? 5.911 -1.803 7.136 1.00 92.75 95 VAL A O 1
ATOM 667 N N . GLY A 1 96 ? 4.938 -1.900 9.146 1.00 90.75 96 GLY A N 1
ATOM 668 C CA . GLY A 1 96 ? 6.175 -1.675 9.906 1.00 90.75 96 GLY A CA 1
ATOM 669 C C . GLY A 1 96 ? 6.523 -0.201 10.131 1.00 90.75 96 GLY A C 1
ATOM 670 O O . GLY A 1 96 ? 7.461 0.101 10.869 1.00 90.75 96 GLY A O 1
ATOM 671 N N . SER A 1 97 ? 5.762 0.727 9.547 1.00 90.56 97 SER A N 1
ATOM 672 C CA . SER A 1 97 ? 5.878 2.168 9.789 1.00 90.56 97 SER A CA 1
ATOM 673 C C . SER A 1 97 ? 4.659 2.700 10.552 1.00 90.56 97 SER A C 1
ATOM 675 O O . SER A 1 97 ? 3.627 2.040 10.646 1.00 90.56 97 SER A O 1
ATOM 677 N N . SER A 1 98 ? 4.754 3.917 11.099 1.00 92.88 98 SER A N 1
ATOM 678 C CA . SER A 1 98 ? 3.602 4.628 11.692 1.00 92.88 98 SER A CA 1
ATOM 679 C C . SER A 1 98 ? 2.816 3.830 12.751 1.00 92.88 98 SER A C 1
ATOM 681 O O . SER A 1 98 ? 1.625 4.048 12.958 1.00 92.88 98 SER A O 1
ATOM 683 N N . GLY A 1 99 ? 3.493 2.909 13.444 1.00 92.25 99 GLY A N 1
ATOM 684 C CA . GLY A 1 99 ? 2.912 2.041 14.471 1.00 92.25 99 GLY A CA 1
ATOM 685 C C . GLY A 1 99 ? 2.203 0.787 13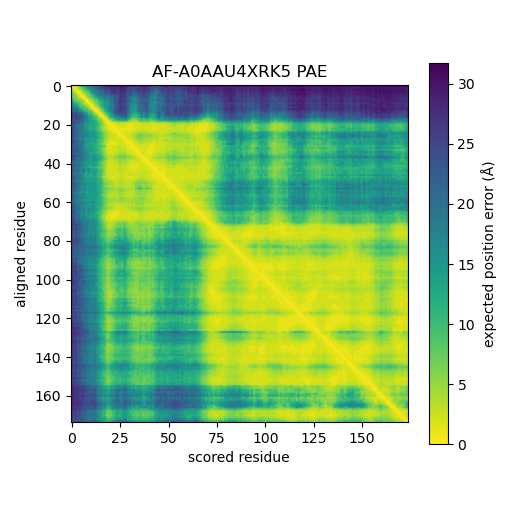.945 1.00 92.25 99 GLY A C 1
ATOM 686 O O . GLY A 1 99 ? 1.767 -0.016 14.765 1.00 92.25 99 GLY A O 1
ATOM 687 N N . ILE A 1 100 ? 2.106 0.592 12.625 1.00 93.38 100 ILE A N 1
ATOM 688 C CA . ILE A 1 100 ? 1.578 -0.643 12.031 1.00 93.38 100 ILE A CA 1
ATOM 689 C C . ILE A 1 100 ? 2.590 -1.773 12.277 1.00 93.38 100 ILE A C 1
ATOM 691 O O . ILE A 1 100 ? 3.754 -1.628 11.893 1.00 93.38 100 ILE A O 1
ATOM 695 N N . PRO A 1 101 ? 2.194 -2.896 12.899 1.00 90.50 101 PRO A N 1
ATOM 696 C CA . PRO A 1 101 ? 3.116 -3.983 13.208 1.00 90.50 101 PRO A CA 1
ATOM 697 C C . PRO A 1 101 ? 3.527 -4.781 11.961 1.00 90.50 101 PRO A C 1
ATOM 699 O O . PRO A 1 101 ? 2.755 -4.951 11.022 1.00 90.50 101 PRO A O 1
ATOM 702 N N . GLY A 1 102 ? 4.733 -5.355 11.993 1.00 90.31 102 GLY A N 1
ATOM 703 C CA . GLY A 1 102 ? 5.223 -6.295 10.979 1.00 90.31 102 GLY A CA 1
ATOM 704 C C . GLY A 1 102 ? 6.168 -5.679 9.946 1.00 90.31 102 GLY A C 1
ATOM 705 O O . GLY A 1 102 ? 6.781 -4.642 10.181 1.00 90.31 102 GLY A O 1
ATOM 706 N N . ARG A 1 103 ? 6.317 -6.362 8.807 1.00 88.75 103 ARG A N 1
ATOM 707 C CA . ARG A 1 103 ? 7.110 -5.926 7.648 1.00 88.75 103 ARG A CA 1
ATOM 708 C C . ARG A 1 103 ? 6.234 -6.004 6.391 1.00 88.75 103 ARG A C 1
ATOM 710 O O . ARG A 1 103 ? 5.393 -6.908 6.341 1.00 88.75 103 ARG A O 1
ATOM 717 N N . PRO A 1 104 ? 6.437 -5.139 5.378 1.00 87.69 104 PRO A N 1
ATOM 718 C CA . PRO A 1 104 ? 5.725 -5.254 4.112 1.00 87.69 104 PRO A CA 1
ATOM 719 C C . PRO A 1 104 ? 5.967 -6.630 3.484 1.00 87.69 104 PRO A C 1
ATOM 721 O O . PRO A 1 104 ? 7.115 -7.067 3.356 1.00 87.69 104 PRO A O 1
ATOM 724 N N . ALA A 1 105 ? 4.888 -7.313 3.113 1.00 85.81 105 ALA A N 1
ATOM 725 C CA . ALA A 1 105 ? 4.915 -8.629 2.488 1.00 85.81 105 ALA A CA 1
ATOM 726 C C . ALA A 1 105 ? 4.067 -8.652 1.215 1.00 85.81 105 ALA A C 1
ATOM 728 O O . ALA A 1 105 ? 3.279 -7.740 0.952 1.00 85.81 105 ALA A O 1
ATOM 729 N N . ALA A 1 106 ? 4.255 -9.701 0.415 1.00 85.94 106 ALA A N 1
ATOM 730 C CA . ALA A 1 106 ? 3.575 -9.823 -0.860 1.00 85.94 106 ALA A CA 1
ATOM 731 C C . ALA A 1 106 ? 2.044 -9.832 -0.694 1.00 85.94 106 ALA A C 1
ATOM 733 O O . ALA A 1 106 ? 1.510 -10.499 0.186 1.00 85.94 106 ALA A O 1
ATOM 734 N N . ASP A 1 107 ? 1.378 -9.079 -1.561 1.00 86.69 107 ASP A N 1
ATOM 735 C CA . ASP A 1 107 ? -0.060 -8.953 -1.757 1.00 86.69 107 ASP A CA 1
ATOM 736 C C . ASP A 1 107 ? -0.869 -8.470 -0.550 1.00 86.69 107 ASP A C 1
ATOM 738 O O . ASP A 1 107 ? -2.084 -8.499 -0.613 1.00 86.69 107 ASP A O 1
ATOM 742 N N . GLN A 1 108 ? -0.253 -7.959 0.524 1.00 90.31 108 GLN A N 1
ATOM 743 C CA . GLN A 1 108 ? -0.997 -7.470 1.700 1.00 90.31 108 GLN A CA 1
ATOM 744 C C . GLN A 1 108 ? -2.011 -6.364 1.366 1.00 90.31 108 GLN A C 1
ATOM 746 O O . GLN A 1 108 ? -3.063 -6.279 2.007 1.00 90.31 108 GLN A O 1
ATOM 751 N N . GLN A 1 109 ? -1.692 -5.538 0.363 1.00 91.25 109 GLN A N 1
ATOM 752 C CA . GLN A 1 109 ? -2.496 -4.411 -0.107 1.00 91.25 109 GLN A CA 1
ATOM 753 C C . GLN A 1 109 ? -2.951 -3.475 1.026 1.00 91.25 109 GLN A C 1
ATOM 755 O O . GLN A 1 109 ? -4.127 -3.120 1.123 1.00 91.25 109 GLN A O 1
ATOM 760 N N . LEU A 1 110 ? -2.016 -3.056 1.886 1.00 93.38 110 LEU A N 1
ATOM 761 C CA . LEU A 1 110 ? -2.270 -2.008 2.874 1.00 93.38 110 LEU A CA 1
ATOM 762 C C . LEU A 1 110 ? -2.853 -0.759 2.208 1.00 93.38 110 LEU A C 1
ATOM 764 O O . LEU A 1 110 ? -2.295 -0.228 1.247 1.00 93.38 110 LEU A O 1
ATOM 768 N N . GLY A 1 111 ? -3.971 -0.290 2.758 1.00 93.75 111 GLY A N 1
ATOM 769 C CA . GLY A 1 111 ? -4.696 0.867 2.245 1.00 93.75 111 GLY A CA 1
ATOM 770 C C . GLY A 1 111 ? -5.678 0.540 1.121 1.00 93.75 111 GLY A C 1
ATOM 771 O O . GLY A 1 111 ? -6.248 1.465 0.551 1.00 93.75 111 GLY A O 1
ATOM 772 N N . ALA A 1 112 ? -5.936 -0.742 0.821 1.00 92.19 112 ALA A N 1
ATOM 773 C CA . ALA A 1 112 ? -6.986 -1.140 -0.127 1.00 92.19 112 ALA A CA 1
ATOM 774 C C . ALA A 1 112 ? -8.386 -0.655 0.289 1.00 92.19 112 ALA A C 1
ATOM 776 O O . ALA A 1 112 ? -9.261 -0.479 -0.556 1.00 92.19 112 ALA A O 1
ATOM 777 N N . SER A 1 113 ? -8.595 -0.417 1.587 1.00 94.94 113 SER A N 1
ATOM 778 C CA . SER A 1 113 ? -9.723 0.359 2.088 1.00 94.94 113 SER A CA 1
ATOM 779 C C . SER A 1 113 ? -9.263 1.356 3.148 1.00 94.94 113 SER A C 1
ATOM 781 O O . SER A 1 113 ? -8.337 1.078 3.918 1.00 94.94 113 SER A O 1
ATOM 783 N N . LEU A 1 114 ? -9.905 2.525 3.163 1.00 95.81 114 LEU A N 1
ATOM 784 C CA . LEU A 1 114 ? -9.624 3.622 4.083 1.00 95.81 114 LEU A CA 1
ATOM 785 C C . LEU A 1 114 ? -10.934 4.163 4.651 1.00 95.81 114 LEU A C 1
ATOM 787 O O . LEU A 1 114 ? -11.884 4.391 3.903 1.00 95.81 114 LEU A O 1
ATOM 791 N N . HIS A 1 115 ? -10.968 4.422 5.956 1.00 96.69 115 HIS A N 1
ATOM 792 C CA . HIS A 1 115 ? -12.070 5.136 6.597 1.00 96.69 115 HIS A CA 1
ATOM 793 C C . HIS A 1 115 ? -11.541 6.063 7.690 1.00 96.69 115 HIS A C 1
ATOM 795 O O . HIS A 1 115 ? -10.724 5.654 8.509 1.00 96.69 115 HIS A O 1
ATOM 801 N N . PHE A 1 116 ? -11.990 7.315 7.718 1.00 95.06 116 PHE A N 1
ATOM 802 C CA . PHE A 1 116 ? -11.522 8.305 8.685 1.00 95.06 116 PHE A CA 1
ATOM 803 C C . PHE A 1 116 ? -12.673 8.800 9.559 1.00 95.06 116 PHE A C 1
ATOM 805 O O . PHE A 1 116 ? -13.680 9.278 9.045 1.00 95.06 116 PHE A O 1
ATOM 812 N N . THR A 1 117 ? -12.501 8.741 10.882 1.00 94.69 117 THR A N 1
ATOM 813 C CA . THR A 1 117 ? -13.534 9.131 11.863 1.00 94.69 117 THR A CA 1
ATOM 814 C C . THR A 1 117 ? -13.247 10.467 12.551 1.00 94.69 117 THR A C 1
ATOM 816 O O . THR A 1 117 ? -13.756 10.730 13.639 1.00 94.69 117 THR A O 1
ATOM 819 N N . GLY A 1 118 ? -12.352 11.290 12.005 1.00 91.75 118 GLY A N 1
ATOM 820 C CA . GLY A 1 118 ? -11.888 12.520 12.656 1.00 91.75 118 GLY A CA 1
ATOM 821 C C . GLY A 1 118 ? -10.765 12.297 13.671 1.00 91.75 118 GLY A C 1
ATOM 822 O O . GLY A 1 118 ? -9.906 13.155 13.809 1.00 91.75 118 GLY A O 1
ATOM 823 N N . THR A 1 119 ? -10.724 11.145 14.347 1.00 93.62 119 THR A N 1
ATOM 824 C CA . THR A 1 119 ? -9.700 10.821 15.363 1.00 93.62 119 THR A CA 1
ATOM 825 C C . THR A 1 119 ? -8.813 9.638 14.998 1.00 93.62 119 THR A C 1
ATOM 827 O O . THR A 1 119 ? -7.701 9.515 15.524 1.00 93.62 119 THR A O 1
ATOM 830 N N . ARG A 1 120 ? -9.296 8.762 14.111 1.00 96.06 120 ARG A N 1
ATOM 831 C CA . ARG A 1 120 ? -8.596 7.559 13.666 1.00 96.06 120 ARG A CA 1
ATOM 832 C C . ARG A 1 120 ? -8.727 7.385 12.162 1.00 96.06 120 ARG A C 1
ATOM 834 O O . ARG A 1 120 ? -9.805 7.599 11.607 1.00 96.06 120 ARG A O 1
ATOM 841 N N . LEU A 1 121 ? -7.636 6.964 11.534 1.00 96.88 121 LEU A N 1
ATOM 842 C CA . LEU A 1 121 ? -7.623 6.435 10.177 1.00 96.88 121 LEU A CA 1
ATOM 843 C C . LEU A 1 121 ? -7.619 4.908 10.258 1.00 96.88 121 LEU A C 1
ATOM 845 O O . LEU A 1 121 ? -6.668 4.310 10.754 1.00 96.88 121 LEU A O 1
ATOM 849 N N . TYR A 1 122 ? -8.685 4.289 9.776 1.00 96.69 122 TYR A N 1
ATOM 850 C CA . TYR A 1 122 ? -8.806 2.850 9.618 1.00 96.69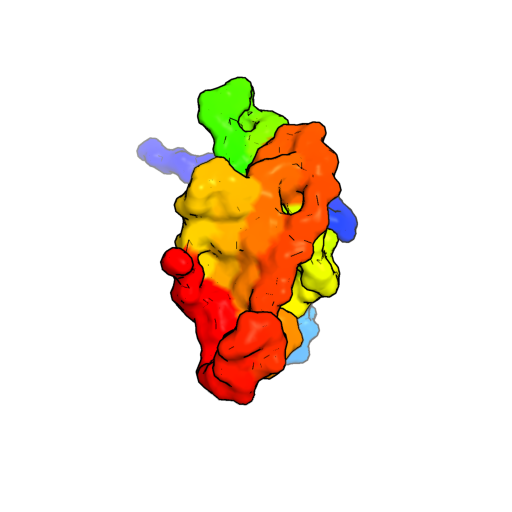 122 TYR A CA 1
ATOM 851 C C . TYR A 1 122 ? -8.239 2.459 8.258 1.00 96.69 122 TYR A C 1
ATOM 853 O O . TYR A 1 122 ? -8.649 3.018 7.238 1.00 96.69 122 TYR A O 1
ATOM 861 N N . VAL A 1 123 ? -7.301 1.516 8.254 1.00 96.56 123 VAL A N 1
ATOM 862 C CA . VAL A 1 123 ? -6.566 1.077 7.067 1.00 96.56 123 VAL A CA 1
ATOM 863 C C . VAL A 1 123 ? -6.684 -0.434 6.920 1.00 96.56 123 VAL A C 1
ATOM 865 O O . VAL A 1 123 ? -6.351 -1.200 7.826 1.00 96.56 123 VAL A O 1
ATOM 868 N N . GLY A 1 124 ? -7.224 -0.869 5.788 1.00 95.06 124 GLY A N 1
ATOM 869 C CA . GLY A 1 124 ? -7.441 -2.278 5.487 1.00 95.06 124 GLY A CA 1
ATOM 870 C C . GLY A 1 124 ? -6.232 -2.955 4.850 1.00 95.06 124 GLY A C 1
ATOM 871 O O . GLY A 1 124 ? -5.568 -2.359 4.003 1.00 95.06 124 GLY A O 1
ATOM 872 N N . MET A 1 125 ? -6.006 -4.217 5.214 1.00 93.31 125 MET A N 1
ATOM 873 C CA . MET A 1 125 ? -5.100 -5.160 4.551 1.00 93.31 125 MET A CA 1
ATOM 874 C C . MET A 1 125 ? -5.869 -6.458 4.246 1.00 93.31 125 MET A C 1
ATOM 876 O O . MET A 1 125 ? -5.827 -7.407 5.027 1.00 93.31 125 MET A O 1
ATOM 880 N N . PRO A 1 126 ? -6.636 -6.526 3.146 1.00 92.69 126 PRO A N 1
ATOM 881 C CA . PRO A 1 126 ? -7.548 -7.643 2.883 1.00 92.69 126 PRO A CA 1
ATOM 882 C C . PRO A 1 126 ? -6.895 -9.017 2.694 1.00 92.69 126 PRO A C 1
ATOM 884 O O . PRO A 1 126 ? -7.594 -10.026 2.762 1.00 92.69 126 PRO A O 1
ATOM 887 N N . TYR A 1 127 ? -5.586 -9.067 2.457 1.00 90.75 127 TYR A N 1
ATOM 888 C CA . TYR A 1 127 ? -4.853 -10.287 2.096 1.00 90.75 127 TYR A CA 1
ATOM 889 C C . TYR A 1 127 ? -3.674 -10.577 3.033 1.00 90.75 127 TYR A C 1
ATOM 891 O O . TYR A 1 127 ? -2.844 -11.440 2.758 1.00 90.75 127 TYR A O 1
ATOM 899 N N . GLY A 1 128 ? -3.566 -9.847 4.140 1.00 85.06 128 GLY A N 1
ATOM 900 C CA . GLY A 1 128 ? -2.523 -10.079 5.126 1.00 85.06 128 GLY A CA 1
ATOM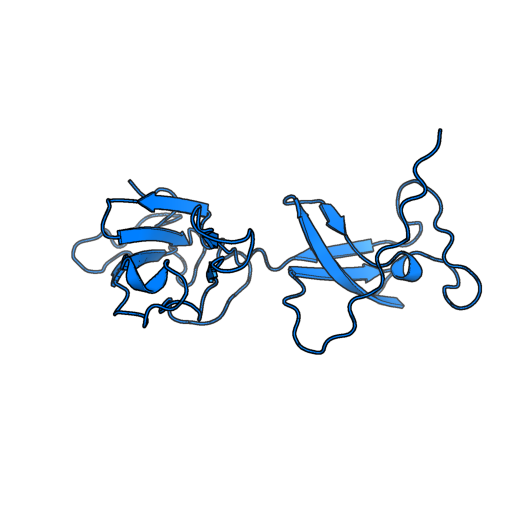 901 C C . GLY A 1 128 ? -2.634 -9.141 6.326 1.00 85.06 128 GLY A C 1
ATOM 902 O O . GLY A 1 128 ? -3.541 -8.326 6.390 1.00 85.06 128 GLY A O 1
ATOM 903 N N . PRO A 1 129 ? -1.750 -9.259 7.324 1.00 80.62 129 PRO A N 1
ATOM 904 C CA . PRO A 1 129 ? -0.725 -10.289 7.461 1.00 80.62 129 PRO A CA 1
ATOM 905 C C . PRO A 1 129 ? -1.281 -11.678 7.829 1.00 80.62 129 PRO A C 1
ATOM 907 O O . PRO A 1 129 ? -0.542 -12.653 7.763 1.00 80.62 129 PRO A O 1
ATOM 910 N N . SER A 1 130 ? -2.559 -11.795 8.208 1.00 85.19 130 SER A N 1
ATOM 911 C CA . SER A 1 130 ? -3.208 -13.091 8.451 1.00 85.19 130 SER A CA 1
ATOM 912 C C . SER A 1 130 ? -3.838 -13.662 7.173 1.00 85.19 130 SER A C 1
ATOM 914 O O . SER A 1 130 ? -4.129 -12.913 6.242 1.00 85.19 130 SER A O 1
ATOM 916 N N . ALA A 1 131 ? -4.143 -14.965 7.158 1.00 85.44 131 ALA A N 1
ATOM 917 C CA . ALA A 1 131 ? -4.876 -15.609 6.058 1.00 85.44 131 ALA A CA 1
ATOM 918 C C . ALA A 1 131 ? -6.277 -15.015 5.811 1.00 85.44 131 ALA A C 1
ATOM 920 O O . ALA A 1 131 ? -6.866 -15.244 4.760 1.00 85.44 131 ALA A O 1
ATOM 921 N N . TYR A 1 132 ? -6.803 -14.255 6.773 1.00 86.69 132 TYR A N 1
ATOM 922 C CA . TYR A 1 132 ? -8.095 -13.594 6.678 1.00 86.69 132 TYR A CA 1
ATOM 923 C C . TYR A 1 132 ? -7.982 -12.081 6.473 1.00 86.69 132 TYR A C 1
ATOM 925 O O . TYR A 1 132 ? -9.016 -11.432 6.430 1.00 86.69 132 TYR A O 1
ATOM 933 N N . GLY A 1 133 ? -6.781 -11.505 6.379 1.00 90.38 133 GLY A N 1
ATOM 934 C CA . GLY A 1 133 ? -6.572 -10.054 6.360 1.00 90.38 133 GLY A CA 1
ATOM 935 C C . GLY A 1 133 ? -6.545 -9.400 7.749 1.00 90.38 133 GLY A C 1
ATOM 936 O O . GLY A 1 133 ? -6.550 -10.085 8.779 1.00 90.38 133 GLY A O 1
ATOM 937 N N . ALA A 1 134 ? -6.473 -8.070 7.780 1.00 91.25 134 ALA A N 1
ATOM 938 C CA . ALA A 1 134 ? -6.458 -7.248 8.991 1.00 91.25 134 ALA A CA 1
ATOM 939 C C . ALA A 1 134 ? -7.009 -5.834 8.732 1.00 91.25 134 ALA A C 1
ATOM 941 O O . ALA A 1 134 ? -7.088 -5.372 7.591 1.00 91.25 134 ALA A O 1
ATOM 942 N N . LEU A 1 135 ? -7.375 -5.140 9.810 1.00 93.75 135 LEU A N 1
ATOM 943 C CA . LEU A 1 135 ? -7.709 -3.716 9.795 1.00 93.75 135 LEU A CA 1
ATOM 944 C C . LEU A 1 135 ? -6.964 -3.028 10.939 1.00 93.75 135 LEU A C 1
ATOM 946 O O . LEU A 1 135 ? -7.165 -3.391 12.096 1.00 93.75 135 LEU A O 1
ATOM 950 N N . ASP A 1 136 ? -6.151 -2.024 10.636 1.00 95.31 136 ASP A N 1
ATOM 951 C CA . ASP A 1 136 ? -5.460 -1.224 11.648 1.00 95.31 136 ASP A CA 1
ATOM 952 C C . ASP A 1 136 ? -6.144 0.131 11.814 1.00 95.31 136 ASP A C 1
ATOM 954 O O . ASP A 1 136 ? -6.487 0.790 10.837 1.00 95.31 136 ASP A O 1
ATOM 958 N N . ALA A 1 137 ? -6.341 0.573 13.053 1.00 96.56 137 ALA A N 1
ATOM 959 C CA . ALA A 1 137 ? -6.832 1.909 13.364 1.00 96.56 137 ALA A CA 1
ATOM 960 C C . ALA A 1 137 ? -5.695 2.762 13.921 1.00 96.56 137 ALA A C 1
ATOM 962 O O . ALA A 1 137 ? -5.262 2.590 15.067 1.00 96.56 137 ALA A O 1
ATOM 963 N N . LEU A 1 138 ? -5.224 3.688 13.091 1.00 97.56 138 LEU A N 1
ATOM 964 C CA . LEU A 1 138 ? -4.138 4.607 13.388 1.00 97.56 138 LEU A CA 1
ATOM 965 C C . LEU A 1 138 ? -4.702 5.866 14.056 1.00 97.56 138 LEU A C 1
ATOM 967 O O . LEU A 1 138 ? -5.550 6.537 13.463 1.00 97.56 138 LEU A O 1
ATOM 971 N N . PRO A 1 139 ? -4.234 6.234 15.258 1.00 97.06 139 PRO A N 1
ATOM 972 C CA . PRO A 1 139 ? -4.517 7.541 15.842 1.00 97.06 139 PRO A CA 1
ATOM 973 C C . PRO A 1 139 ? -3.972 8.687 14.975 1.00 97.06 139 PRO A C 1
ATOM 975 O O . PRO A 1 139 ? -2.977 8.519 14.274 1.00 97.06 139 PRO A O 1
ATOM 978 N N . LEU A 1 140 ? -4.570 9.878 15.080 1.00 94.56 140 LEU A N 1
ATOM 979 C CA . LEU A 1 140 ? -4.113 11.099 14.390 1.00 94.56 140 LEU A CA 1
ATOM 980 C C . LEU A 1 140 ? -2.582 11.336 14.424 1.00 94.56 140 LEU A C 1
ATOM 982 O O . LEU A 1 140 ? -2.005 11.576 13.365 1.00 94.56 140 LEU A O 1
ATOM 986 N N . PRO A 1 141 ? -1.881 11.219 15.573 1.00 94.81 141 PRO A N 1
ATOM 987 C CA . PRO A 1 141 ? -0.422 11.378 15.619 1.00 94.81 141 PRO A CA 1
ATOM 988 C C . PRO A 1 141 ? 0.359 10.441 14.683 1.00 94.81 141 PRO A C 1
ATOM 990 O O . PRO A 1 141 ? 1.448 10.782 14.233 1.00 94.81 141 PRO A O 1
ATOM 993 N N . ASN A 1 142 ? -0.192 9.275 14.348 1.00 95.69 142 ASN A N 1
ATOM 994 C CA . ASN A 1 142 ? 0.452 8.295 13.475 1.00 95.69 142 ASN A CA 1
ATOM 995 C C . ASN A 1 142 ? 0.313 8.650 11.990 1.00 95.69 142 ASN A C 1
ATOM 997 O O . ASN A 1 142 ? 1.024 8.077 11.170 1.00 95.69 142 ASN A O 1
ATOM 1001 N N . VAL A 1 143 ? -0.599 9.560 11.638 1.00 94.19 143 VAL A N 1
ATOM 1002 C CA . VAL A 1 143 ? -0.879 9.965 10.249 1.00 94.19 143 VAL A CA 1
ATOM 1003 C C . VAL A 1 143 ? -0.505 11.421 9.962 1.00 94.19 143 VAL A C 1
ATOM 1005 O O . VAL A 1 143 ? -0.535 11.844 8.809 1.00 94.19 143 VAL A O 1
ATOM 1008 N N . THR A 1 144 ? -0.101 12.168 10.989 1.00 91.31 144 THR A N 1
ATOM 1009 C CA . THR A 1 144 ? 0.398 13.544 10.885 1.00 91.31 144 THR A CA 1
ATOM 1010 C C . THR A 1 144 ? 1.928 13.552 10.920 1.00 91.31 144 THR A C 1
ATOM 1012 O O . THR A 1 144 ? 2.553 12.841 11.714 1.00 91.31 144 THR A O 1
ATOM 1015 N N . ALA A 1 145 ? 2.563 14.340 10.052 1.00 87.75 145 ALA A N 1
ATOM 1016 C CA . ALA A 1 145 ? 4.015 14.506 10.060 1.00 87.75 145 ALA A CA 1
ATOM 1017 C C . ALA A 1 145 ? 4.501 15.188 11.354 1.00 87.75 145 ALA A C 1
ATOM 1019 O O . ALA A 1 145 ? 3.830 16.055 11.908 1.00 87.75 145 ALA A O 1
ATOM 1020 N N . GLY A 1 146 ? 5.669 14.773 11.854 1.00 84.38 146 GLY A N 1
ATOM 1021 C CA . GLY A 1 146 ? 6.311 15.361 13.039 1.00 84.38 146 GLY A CA 1
ATOM 1022 C C . GLY A 1 146 ? 5.720 14.961 14.398 1.00 84.38 146 GLY A C 1
ATOM 1023 O O . GLY A 1 146 ? 6.311 15.280 15.426 1.00 84.38 146 GLY A O 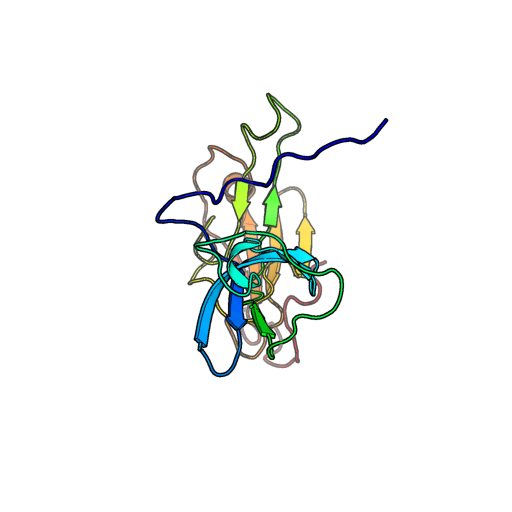1
ATOM 1024 N N . ALA A 1 147 ? 4.596 14.241 14.433 1.00 88.88 147 ALA A N 1
ATOM 1025 C CA . ALA A 1 147 ? 4.013 13.738 15.672 1.00 88.88 147 ALA A CA 1
ATOM 1026 C C . ALA A 1 147 ? 4.588 12.364 16.070 1.00 88.88 147 ALA A C 1
ATOM 1028 O O . ALA A 1 147 ? 4.930 11.533 15.222 1.00 88.88 147 ALA A O 1
ATOM 1029 N N . THR A 1 148 ? 4.674 12.114 17.379 1.00 92.38 148 THR A N 1
ATOM 1030 C CA . THR A 1 148 ? 5.085 10.816 17.931 1.00 92.38 148 THR A CA 1
ATOM 1031 C C . THR A 1 148 ? 3.968 9.792 17.752 1.00 92.38 148 THR A C 1
ATOM 1033 O O . THR A 1 148 ? 2.825 10.050 18.127 1.00 92.38 148 THR A O 1
ATOM 1036 N N . ASN A 1 149 ? 4.304 8.613 17.223 1.00 93.94 149 ASN A N 1
ATOM 1037 C CA . ASN A 1 149 ? 3.335 7.531 17.048 1.00 93.94 149 ASN A CA 1
ATOM 1038 C C . ASN A 1 149 ? 2.733 7.107 18.395 1.00 93.94 149 ASN A C 1
ATOM 1040 O O . ASN A 1 149 ? 3.456 6.825 19.351 1.00 93.94 149 ASN A O 1
ATOM 1044 N N . ALA A 1 150 ? 1.409 7.007 18.434 1.00 96.12 150 ALA A N 1
ATOM 1045 C CA . ALA A 1 150 ? 0.647 6.390 19.507 1.00 96.12 150 ALA A CA 1
ATOM 1046 C C . ALA A 1 150 ? 0.328 4.919 19.176 1.00 96.12 150 ALA A C 1
ATOM 1048 O O . ALA A 1 150 ? 0.569 4.438 18.064 1.00 96.12 150 ALA A O 1
ATOM 1049 N N . ALA A 1 151 ? -0.219 4.194 20.154 1.00 96.44 151 ALA A N 1
ATOM 1050 C CA . ALA A 1 151 ? -0.583 2.791 19.987 1.00 96.44 151 ALA A CA 1
ATOM 1051 C C . ALA A 1 151 ? -1.674 2.610 18.915 1.00 96.44 151 ALA A C 1
ATOM 1053 O O . ALA A 1 151 ? -2.741 3.223 18.985 1.00 96.44 151 ALA A O 1
ATOM 1054 N N . VAL A 1 152 ? -1.400 1.743 17.939 1.00 96.38 152 VAL A N 1
ATOM 1055 C CA . VAL A 1 152 ? -2.359 1.317 16.911 1.00 96.38 152 VAL A CA 1
ATOM 1056 C C . VAL A 1 152 ? -3.255 0.219 17.477 1.00 96.38 152 VAL A C 1
ATOM 1058 O O . VAL A 1 152 ? -2.806 -0.631 18.244 1.00 96.38 152 VAL A O 1
ATOM 1061 N N . THR A 1 153 ? -4.537 0.234 17.106 1.00 94.81 153 THR A N 1
ATOM 1062 C CA . THR A 1 153 ? -5.451 -0.884 17.388 1.00 94.81 153 THR A CA 1
ATOM 1063 C C . THR A 1 153 ? -5.571 -1.761 16.147 1.00 94.81 153 THR A C 1
ATOM 1065 O O . THR A 1 153 ? -6.103 -1.305 15.139 1.00 94.81 153 THR A O 1
ATOM 1068 N N . THR A 1 154 ? -5.111 -3.008 16.228 1.00 92.19 154 THR A N 1
ATOM 1069 C CA . THR A 1 154 ? -5.259 -4.000 15.154 1.00 92.19 154 THR A CA 1
ATOM 1070 C C . THR A 1 154 ? -6.499 -4.854 15.399 1.00 92.19 154 THR A C 1
ATOM 1072 O O . THR A 1 154 ? -6.622 -5.507 16.436 1.00 92.19 154 THR A O 1
ATOM 1075 N N . TYR A 1 155 ? -7.408 -4.881 14.431 1.00 89.69 155 TYR A N 1
ATOM 1076 C CA . TYR A 1 155 ? -8.577 -5.750 14.415 1.00 89.69 155 TYR A CA 1
ATOM 1077 C C . TYR A 1 155 ? -8.284 -6.994 13.572 1.00 89.69 155 TYR A C 1
ATOM 1079 O O . TYR A 1 155 ? -7.825 -6.897 12.430 1.00 89.69 155 TYR A O 1
ATOM 1087 N N . GLN A 1 156 ? -8.568 -8.166 14.140 1.00 80.69 156 GLN A N 1
ATOM 1088 C CA . GLN A 1 156 ? -8.370 -9.466 13.503 1.00 80.69 156 GLN A CA 1
ATOM 1089 C C . GLN A 1 156 ? -9.639 -10.318 13.631 1.00 80.69 156 GLN A C 1
ATOM 1091 O O . GLN A 1 156 ? -10.309 -10.261 14.667 1.00 80.69 156 GLN A O 1
ATOM 1096 N N . PRO A 1 157 ? -9.964 -11.142 12.622 1.00 82.12 157 PRO A N 1
ATOM 1097 C CA . PRO A 1 157 ? -11.032 -12.131 12.730 1.00 82.12 157 PRO A CA 1
ATOM 1098 C C . PRO A 1 157 ? -10.849 -13.044 13.946 1.00 82.12 157 PRO A C 1
ATOM 1100 O O . PRO A 1 157 ? -9.742 -13.492 14.241 1.00 82.12 157 PRO A O 1
ATOM 1103 N N . GLY A 1 158 ? -11.940 -13.314 14.664 1.00 76.38 158 GLY A N 1
ATOM 1104 C CA . GLY A 1 158 ? -11.941 -14.150 15.869 1.00 76.38 158 GLY A CA 1
ATOM 1105 C C . GLY A 1 158 ? -11.492 -13.450 17.155 1.00 76.38 158 GLY A C 1
ATOM 1106 O O . GLY A 1 158 ? -11.496 -14.084 18.208 1.00 76.38 158 GLY A O 1
ATOM 1107 N N . GLN A 1 159 ? -11.130 -12.163 17.103 1.00 79.19 159 GLN A N 1
ATOM 1108 C CA . GLN A 1 159 ? -10.739 -11.365 18.270 1.00 79.19 159 GLN A CA 1
ATOM 1109 C C . GLN A 1 159 ? -11.763 -10.268 18.569 1.00 79.19 159 GLN A C 1
ATOM 1111 O O . GLN A 1 159 ? -12.428 -9.758 17.671 1.00 79.19 159 GLN A O 1
ATOM 1116 N N . GLY A 1 160 ? -11.906 -9.891 19.843 1.00 73.75 160 GLY A N 1
ATOM 1117 C CA . GLY A 1 160 ? -12.774 -8.773 20.243 1.00 73.75 160 GLY A CA 1
ATOM 1118 C C . GLY A 1 160 ? -14.251 -8.937 19.855 1.00 73.75 160 GLY A C 1
ATOM 1119 O O . GLY A 1 160 ? -14.933 -7.942 19.631 1.00 73.75 160 GLY A O 1
ATOM 1120 N N . GLY A 1 161 ? -14.734 -10.179 19.727 1.00 76.88 161 GLY A N 1
ATOM 1121 C CA . GLY A 1 161 ? -16.103 -10.491 19.296 1.00 76.88 161 GLY A CA 1
ATOM 1122 C C . GLY A 1 161 ? -16.318 -10.483 17.778 1.00 76.88 161 GLY A C 1
ATOM 1123 O O . GLY A 1 161 ? -17.439 -10.711 17.324 1.00 76.88 161 GLY A O 1
ATOM 1124 N N . LEU A 1 162 ? -15.268 -10.253 16.983 1.00 80.88 162 LEU A N 1
ATOM 1125 C CA . LEU A 1 162 ? -15.338 -10.356 15.529 1.00 80.88 162 LEU A CA 1
ATOM 1126 C C . LEU A 1 162 ? -15.467 -11.826 15.103 1.00 80.88 162 LEU A C 1
ATOM 1128 O O . LEU A 1 162 ? -14.759 -12.678 15.649 1.00 80.88 162 LEU A O 1
ATOM 1132 N N . PRO A 1 163 ? -16.306 -12.146 14.101 1.00 76.50 163 PRO A N 1
ATOM 1133 C CA . PRO A 1 163 ? -16.395 -13.500 13.569 1.00 76.50 163 PRO A CA 1
ATOM 1134 C C . PRO A 1 163 ? -15.024 -14.039 13.143 1.00 76.50 163 PRO A C 1
ATOM 1136 O O . PRO A 1 163 ? -14.266 -13.355 12.458 1.00 76.50 163 PRO A O 1
ATOM 1139 N N . ALA A 1 164 ? -14.714 -15.285 13.511 1.00 77.62 164 ALA A N 1
ATOM 1140 C CA . ALA A 1 164 ? -13.505 -16.004 13.083 1.00 77.62 164 ALA A CA 1
ATOM 1141 C C . ALA A 1 164 ? -13.636 -16.579 11.656 1.00 77.62 164 ALA A C 1
ATOM 1143 O O . ALA A 1 164 ? -13.122 -17.653 11.355 1.00 77.62 164 ALA A O 1
ATOM 1144 N N . ALA A 1 165 ? -14.393 -15.898 10.797 1.00 72.38 165 ALA A N 1
ATOM 1145 C CA . ALA A 1 165 ? -14.755 -16.342 9.460 1.00 72.38 165 ALA A CA 1
ATOM 1146 C C . ALA A 1 165 ? -14.823 -15.142 8.506 1.00 72.38 165 ALA A C 1
ATOM 1148 O O . ALA A 1 165 ? -15.071 -14.011 8.925 1.00 72.38 165 ALA A O 1
ATOM 1149 N N . GLY A 1 166 ? -14.632 -15.401 7.215 1.00 71.19 166 GLY A N 1
ATOM 1150 C CA . GLY A 1 166 ? -14.597 -14.388 6.160 1.00 71.19 166 GLY A CA 1
ATOM 1151 C C . GLY A 1 166 ? -13.427 -14.629 5.212 1.00 71.19 166 GLY A C 1
ATOM 1152 O O . GLY A 1 166 ? -12.483 -15.324 5.563 1.00 71.19 166 GLY A O 1
ATOM 1153 N N . ALA A 1 167 ? -13.497 -14.089 3.996 1.00 77.50 167 ALA A N 1
ATOM 1154 C CA . ALA A 1 167 ? -12.441 -14.290 3.001 1.00 77.50 167 ALA A CA 1
ATOM 1155 C C . ALA A 1 167 ? -11.360 -13.197 3.039 1.00 77.50 167 ALA A C 1
ATOM 1157 O O . ALA A 1 167 ? -10.212 -13.482 2.718 1.00 77.50 167 ALA A O 1
ATOM 1158 N N . ARG A 1 168 ? -11.736 -11.947 3.365 1.00 86.31 168 ARG A N 1
ATOM 1159 C CA . ARG A 1 168 ? -10.882 -10.745 3.260 1.00 86.31 168 ARG A CA 1
ATOM 1160 C C . ARG A 1 168 ? -11.300 -9.654 4.257 1.00 86.31 168 ARG A C 1
ATOM 1162 O O . ARG A 1 168 ? -11.974 -8.685 3.906 1.00 86.31 168 ARG A O 1
ATOM 1169 N N . PHE A 1 169 ? -10.975 -9.826 5.529 1.00 89.44 169 PHE A N 1
ATOM 1170 C CA . PHE A 1 169 ? -11.173 -8.817 6.570 1.00 89.44 169 PHE A CA 1
ATOM 1171 C C . PHE A 1 169 ? -10.350 -7.558 6.275 1.00 89.44 169 PHE A C 1
ATOM 1173 O O . PHE A 1 169 ? -9.220 -7.646 5.813 1.00 89.44 169 PHE A O 1
ATOM 1180 N N . GLY A 1 170 ? -10.926 -6.378 6.507 1.00 89.06 170 GLY A N 1
ATOM 1181 C CA . GLY A 1 170 ? -10.316 -5.111 6.088 1.00 89.06 170 GLY A CA 1
ATOM 1182 C C . GLY A 1 170 ? -10.499 -4.778 4.600 1.00 89.06 170 GLY A C 1
ATOM 1183 O O . GLY A 1 170 ? -10.022 -3.741 4.153 1.00 89.06 170 GLY A O 1
ATOM 1184 N N . TYR A 1 171 ? -11.230 -5.585 3.819 1.00 91.50 171 TYR A N 1
ATOM 1185 C CA . TYR A 1 171 ? -11.580 -5.228 2.434 1.00 91.50 171 TYR A CA 1
ATOM 1186 C C . TYR A 1 171 ? -12.489 -3.992 2.340 1.00 91.50 171 TYR A C 1
ATOM 1188 O O . TYR A 1 171 ? -12.449 -3.267 1.354 1.00 91.50 171 TYR A O 1
ATOM 1196 N N . ALA A 1 172 ? -13.288 -3.727 3.376 1.00 88.25 172 ALA A N 1
ATOM 1197 C CA . ALA A 1 172 ? -14.074 -2.508 3.503 1.00 88.25 172 ALA A CA 1
ATOM 1198 C C . ALA A 1 172 ? -14.029 -2.013 4.952 1.00 88.25 172 ALA A C 1
ATOM 1200 O O . ALA A 1 172 ? -14.502 -2.700 5.859 1.00 88.25 172 ALA A O 1
ATOM 1201 N N . ALA A 1 173 ? -13.470 -0.822 5.154 1.00 85.12 173 ALA A N 1
ATOM 1202 C CA . ALA A 1 173 ? -13.563 -0.067 6.396 1.00 85.12 173 ALA A CA 1
ATOM 1203 C C . ALA A 1 173 ? -14.702 0.955 6.266 1.00 85.12 173 ALA A C 1
ATOM 1205 O O . ALA A 1 173 ? -14.790 1.647 5.250 1.00 85.12 173 ALA A O 1
ATOM 1206 N N . ARG A 1 174 ? -15.589 1.028 7.260 1.00 78.81 174 ARG A N 1
ATOM 1207 C CA . ARG A 1 174 ? -16.705 1.980 7.308 1.00 78.81 174 ARG A CA 1
ATOM 1208 C C . ARG A 1 174 ? -17.063 2.339 8.740 1.00 78.81 174 ARG A C 1
ATOM 1210 O O . ARG A 1 174 ? -16.722 1.521 9.626 1.00 78.81 174 ARG A O 1
#

Radius of gyration: 20.02 Å; Cα contacts (8 Å, |Δi|>4): 347; chains: 1; bounding box: 44×42×51 Å

Sequence (174 aa):
MALCATPAAAVAGTTYAHTAQIVVGDHDRGCSGVLVEPEWPLTAASCFADNPAASLSVSAGKPRPKTTATAAKAGAITTFSLIGSPGANDRWIEVGSSGIPGRPAADQQLGASLHFTGTRLYVGMPYGPSAYGALDALPLPNVTAGATNAAVTTYQPGQGGLPAAGARFGYAAR